Protein AF-A0A931XK48-F1 (afdb_monomer_lite)

Radius of gyration: 22.32 Å; chains: 1; bounding box: 54×26×49 Å

Structure (mmCIF, N/CA/C/O backbone):
data_AF-A0A931XK48-F1
#
_entry.id   AF-A0A931XK48-F1
#
loop_
_atom_site.group_PDB
_atom_site.id
_atom_site.type_symbol
_atom_site.label_atom_id
_atom_site.label_alt_id
_atom_site.label_comp_id
_atom_site.label_asym_id
_atom_site.label_entity_id
_atom_site.label_seq_id
_atom_site.pdbx_PDB_ins_code
_atom_site.Cartn_x
_atom_site.Cartn_y
_atom_site.Cartn_z
_atom_site.occupancy
_atom_site.B_iso_or_equiv
_atom_site.auth_seq_id
_atom_site.auth_comp_id
_atom_site.auth_asym_id
_atom_site.auth_atom_id
_atom_site.pdbx_PDB_model_num
ATOM 1 N N . MET A 1 1 ? -9.060 18.461 12.025 1.00 84.19 1 MET A N 1
ATOM 2 C CA . MET A 1 1 ? -10.507 18.438 11.707 1.00 84.19 1 MET A CA 1
ATOM 3 C C . MET A 1 1 ? -11.053 17.069 12.088 1.00 84.19 1 MET A C 1
ATOM 5 O O . MET A 1 1 ? -10.328 16.102 11.897 1.00 84.19 1 MET A O 1
ATOM 9 N N . ARG A 1 2 ? -12.255 16.970 12.671 1.00 87.12 2 ARG A N 1
ATOM 10 C CA . ARG A 1 2 ? -12.923 15.679 12.917 1.00 87.12 2 ARG A CA 1
ATOM 11 C C . ARG A 1 2 ? -13.995 15.474 11.850 1.00 87.12 2 ARG A C 1
ATOM 13 O O . ARG A 1 2 ? -14.747 16.405 11.585 1.00 87.12 2 ARG A O 1
ATOM 20 N N . THR A 1 3 ? -14.049 14.276 11.280 1.00 92.62 3 THR A N 1
ATOM 21 C CA . THR A 1 3 ? -15.016 13.890 10.248 1.00 92.62 3 THR A CA 1
ATOM 22 C C . THR A 1 3 ? -15.691 12.598 10.683 1.00 92.62 3 THR A C 1
ATOM 24 O O . THR A 1 3 ? -15.004 11.661 11.087 1.00 92.62 3 THR A O 1
ATOM 27 N N . ASN A 1 4 ? -17.019 12.549 10.603 1.00 92.12 4 ASN A N 1
ATOM 28 C CA . ASN A 1 4 ? -17.774 11.324 10.849 1.00 92.12 4 ASN A CA 1
ATOM 29 C C . ASN A 1 4 ? -17.864 10.526 9.545 1.00 92.12 4 ASN A C 1
ATOM 31 O O . ASN A 1 4 ? -18.203 11.084 8.504 1.00 92.12 4 ASN A O 1
ATOM 35 N N . VAL A 1 5 ? -17.563 9.232 9.612 1.00 91.00 5 VAL A N 1
ATOM 36 C CA . VAL A 1 5 ? -17.668 8.290 8.491 1.00 91.00 5 VAL A CA 1
ATOM 37 C C . VAL A 1 5 ? -18.609 7.159 8.877 1.00 91.00 5 VAL A C 1
ATOM 39 O O . VAL A 1 5 ? -18.612 6.719 10.026 1.00 91.00 5 VAL A O 1
ATOM 42 N N . ILE A 1 6 ? -19.420 6.716 7.921 1.00 94.88 6 ILE A N 1
ATOM 43 C CA . ILE A 1 6 ? -20.356 5.606 8.098 1.00 94.88 6 ILE A CA 1
ATOM 44 C C . ILE A 1 6 ? -19.694 4.364 7.513 1.00 94.88 6 ILE A C 1
ATOM 46 O O . ILE A 1 6 ? -19.253 4.384 6.365 1.00 94.88 6 ILE A O 1
ATOM 50 N N . LEU A 1 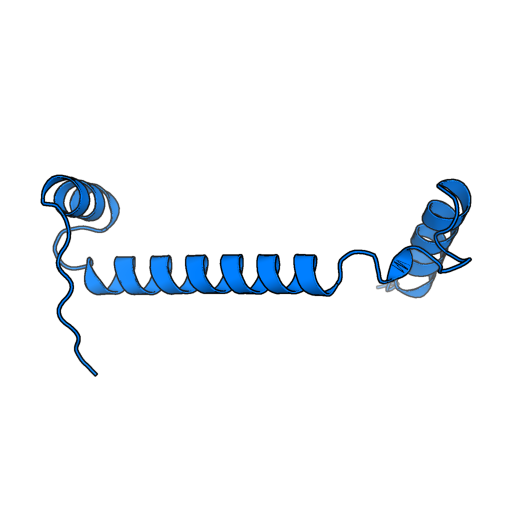7 ? -19.609 3.306 8.314 1.00 94.12 7 LEU A N 1
ATOM 51 C CA . LEU A 1 7 ? -19.052 2.016 7.925 1.00 94.12 7 LEU A CA 1
ATOM 52 C C . LEU A 1 7 ? -20.063 0.917 8.279 1.00 94.12 7 LEU A C 1
ATOM 54 O O . LEU A 1 7 ? -20.759 1.063 9.285 1.00 94.12 7 LEU A O 1
ATOM 58 N N . PRO A 1 8 ? -20.138 -0.162 7.486 1.00 97.69 8 PRO A N 1
ATOM 59 C CA . PRO A 1 8 ? -20.917 -1.348 7.828 1.00 97.69 8 PRO A CA 1
ATOM 60 C C . PRO A 1 8 ? -20.496 -1.976 9.168 1.00 97.69 8 PRO A C 1
ATOM 62 O O . PRO A 1 8 ? -19.317 -1.941 9.536 1.00 97.69 8 PRO A O 1
ATOM 65 N N . ASP A 1 9 ? -21.452 -2.564 9.890 1.00 97.12 9 ASP A N 1
ATOM 66 C CA . ASP A 1 9 ? -21.222 -3.144 11.223 1.00 97.12 9 ASP A CA 1
ATOM 67 C C . ASP A 1 9 ? -20.237 -4.321 11.200 1.00 97.12 9 ASP A C 1
ATOM 69 O O . ASP A 1 9 ? -19.415 -4.469 12.108 1.00 97.12 9 ASP A O 1
ATOM 73 N N . ASP A 1 10 ? -20.284 -5.139 10.149 1.00 97.88 10 ASP A N 1
ATOM 74 C CA . ASP A 1 10 ? -19.363 -6.253 9.922 1.00 97.88 10 ASP A CA 1
ATOM 75 C C . ASP A 1 10 ? -17.919 -5.760 9.770 1.00 97.88 10 ASP A C 1
ATOM 77 O O . ASP A 1 10 ? -17.018 -6.268 10.441 1.00 97.88 10 ASP A O 1
ATOM 81 N N . LEU A 1 11 ? -17.707 -4.697 8.991 1.00 96.31 11 LEU A N 1
ATOM 82 C CA . LEU A 1 11 ? -16.388 -4.090 8.824 1.00 96.31 11 LEU A CA 1
ATOM 83 C C . LEU A 1 11 ? -15.862 -3.497 10.138 1.00 96.31 11 LEU A C 1
ATOM 85 O O . LEU A 1 11 ? -14.686 -3.656 10.468 1.00 96.31 11 LEU A O 1
ATOM 89 N N . ILE A 1 12 ? -16.719 -2.836 10.923 1.00 95.00 12 ILE A N 1
ATOM 90 C CA . ILE A 1 12 ? -16.336 -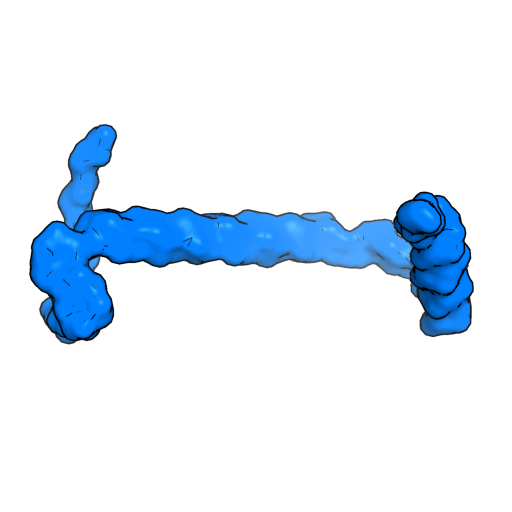2.327 12.248 1.00 95.00 12 ILE A CA 1
ATOM 91 C C . ILE A 1 12 ? -15.925 -3.483 13.167 1.00 95.00 12 ILE A C 1
ATOM 93 O O . ILE A 1 12 ? -14.908 -3.381 13.857 1.00 95.00 12 ILE A O 1
ATOM 97 N N . ALA A 1 13 ? -16.675 -4.587 13.159 1.00 96.50 13 ALA A N 1
ATOM 98 C CA . ALA A 1 13 ? -16.366 -5.761 13.967 1.00 96.50 13 ALA A CA 1
ATOM 99 C C . ALA A 1 13 ? -15.026 -6.404 13.573 1.00 96.50 13 ALA A C 1
ATOM 101 O O . ALA A 1 13 ? -14.287 -6.874 14.439 1.00 96.50 13 ALA A O 1
ATOM 102 N N . GLU A 1 14 ? -14.681 -6.417 12.286 1.00 97.12 14 GLU A N 1
ATOM 103 C CA . GLU A 1 14 ? -13.372 -6.884 11.820 1.00 97.12 14 GLU A CA 1
ATOM 104 C C . GLU A 1 14 ? -12.234 -5.960 12.253 1.00 97.12 14 GLU A C 1
ATOM 106 O O . GLU A 1 14 ? -11.233 -6.429 12.803 1.00 97.12 14 GLU A O 1
ATOM 111 N N . ILE A 1 15 ? -12.405 -4.645 12.091 1.00 95.88 15 ILE A N 1
ATOM 112 C CA . ILE A 1 15 ? -11.426 -3.652 12.551 1.00 95.88 15 ILE A CA 1
ATOM 113 C C . ILE A 1 15 ? -11.194 -3.796 14.058 1.00 95.88 15 ILE A C 1
ATOM 115 O O . ILE A 1 15 ? -10.055 -3.735 14.520 1.00 95.88 15 ILE A O 1
ATOM 119 N N . ASP A 1 16 ? -12.246 -4.042 14.833 1.00 96.06 16 ASP A N 1
ATOM 120 C CA . ASP A 1 16 ? -12.140 -4.242 16.276 1.00 96.06 16 ASP A CA 1
ATOM 121 C C . ASP A 1 16 ? -11.356 -5.488 16.662 1.00 96.06 16 ASP A C 1
ATOM 123 O O . ASP A 1 16 ? -10.605 -5.443 17.637 1.00 96.06 16 ASP A O 1
ATOM 127 N N . LYS A 1 17 ? -11.489 -6.582 15.908 1.00 96.69 17 LYS A N 1
ATOM 128 C CA . LYS A 1 17 ? -10.698 -7.800 16.140 1.00 96.69 17 LYS A CA 1
ATOM 129 C C . LYS A 1 17 ? -9.207 -7.560 15.903 1.00 96.69 17 LYS A C 1
ATOM 131 O O . LYS A 1 17 ? -8.387 -8.153 16.597 1.00 96.69 17 LYS A O 1
ATOM 136 N N . ILE A 1 18 ? -8.859 -6.699 14.945 1.00 96.00 18 ILE A N 1
ATOM 137 C CA . ILE A 1 18 ? -7.469 -6.433 14.546 1.00 96.00 18 ILE A CA 1
ATOM 138 C C . ILE A 1 18 ? -6.836 -5.340 15.417 1.00 96.00 18 ILE A C 1
ATOM 140 O O . ILE A 1 18 ? -5.760 -5.521 15.982 1.00 96.00 18 ILE A O 1
ATOM 144 N N . ALA A 1 19 ? -7.494 -4.188 15.522 1.00 93.88 19 ALA A N 1
ATOM 145 C CA . ALA A 1 19 ? -6.953 -2.988 16.156 1.00 93.88 19 ALA A CA 1
ATOM 146 C C . ALA A 1 19 ? -7.459 -2.778 17.593 1.00 93.88 19 ALA A C 1
ATOM 148 O O . ALA A 1 19 ? -6.817 -2.079 18.385 1.00 93.88 19 ALA A O 1
ATOM 149 N N . GLY A 1 20 ? -8.603 -3.368 17.945 1.00 91.81 20 GLY A N 1
ATOM 150 C CA . GLY A 1 20 ? -9.327 -3.105 19.185 1.00 91.81 20 GLY A CA 1
ATOM 151 C C . GLY A 1 20 ? -10.265 -1.897 19.087 1.00 91.81 20 GLY A C 1
ATOM 152 O O . GLY A 1 20 ? -9.948 -0.877 18.470 1.00 91.81 20 GLY A O 1
ATOM 153 N N . ALA A 1 21 ? -11.391 -1.963 19.804 1.00 87.81 21 ALA A N 1
ATOM 154 C CA . ALA A 1 21 ? -12.484 -0.982 19.735 1.00 87.81 21 ALA A CA 1
ATOM 155 C C . ALA A 1 21 ? -12.093 0.485 20.000 1.00 87.81 21 ALA A C 1
ATOM 157 O O . ALA A 1 21 ? -12.766 1.406 19.541 1.00 87.81 21 ALA A O 1
ATOM 158 N N . ARG A 1 22 ? -10.987 0.737 20.716 1.00 91.06 22 ARG A N 1
ATOM 159 C CA . ARG A 1 22 ? -10.500 2.097 21.026 1.00 91.06 22 ARG A CA 1
ATOM 160 C C . ARG A 1 22 ? -9.480 2.649 20.026 1.00 91.06 22 ARG A C 1
ATOM 162 O O . ARG A 1 22 ? -9.071 3.797 20.170 1.00 91.06 22 ARG A O 1
ATOM 169 N N . LYS A 1 23 ? -9.046 1.862 19.034 1.00 93.81 23 LYS A N 1
ATOM 170 C CA . LYS A 1 23 ? -8.001 2.260 18.071 1.00 93.81 23 LYS A CA 1
ATOM 171 C C . LYS A 1 23 ? -8.509 2.407 16.635 1.00 93.81 23 LYS A C 1
ATOM 173 O O . LYS A 1 23 ? -7.702 2.611 15.734 1.00 93.81 23 LYS A O 1
ATOM 178 N N . ARG A 1 24 ? -9.831 2.389 16.422 1.00 92.25 24 ARG A N 1
ATOM 179 C CA . ARG A 1 24 ? -10.464 2.505 15.095 1.00 92.25 24 ARG A CA 1
ATOM 180 C C . ARG A 1 24 ? -9.997 3.730 14.308 1.00 92.25 24 ARG A C 1
ATOM 182 O O . ARG A 1 24 ? -9.626 3.596 13.152 1.00 92.25 24 ARG A O 1
ATOM 189 N N . SER A 1 25 ? -9.956 4.915 14.927 1.00 92.44 25 SER A N 1
ATOM 190 C CA . SER A 1 25 ? -9.508 6.137 14.237 1.00 92.44 25 SER A CA 1
ATOM 191 C C . SER A 1 25 ? -8.062 6.040 13.756 1.00 92.44 25 SER A C 1
ATOM 193 O O . SER A 1 25 ? -7.773 6.452 12.640 1.00 92.44 25 SER A O 1
ATOM 195 N N . LYS A 1 26 ? -7.173 5.464 14.574 1.00 94.38 26 LYS A N 1
ATOM 196 C CA . LYS A 1 26 ? -5.768 5.267 14.206 1.00 94.38 26 LYS A CA 1
ATOM 197 C C . LYS A 1 26 ? -5.634 4.244 13.076 1.00 94.38 26 LYS A C 1
ATOM 199 O O . LYS A 1 26 ? -4.933 4.503 12.110 1.00 94.38 26 LYS A O 1
ATOM 204 N N . PHE A 1 27 ? -6.358 3.130 13.175 1.00 95.81 27 PHE A N 1
ATOM 205 C CA . PHE A 1 27 ? -6.379 2.102 12.136 1.00 95.81 27 PHE A CA 1
ATOM 206 C C . PHE A 1 27 ? -6.857 2.659 10.789 1.00 95.81 27 PHE A C 1
ATOM 208 O O . PHE A 1 27 ? -6.219 2.439 9.766 1.00 95.81 27 PHE A O 1
ATOM 215 N N . LEU A 1 28 ? -7.953 3.424 10.790 1.00 95.12 28 LEU A N 1
ATOM 216 C CA . LEU A 1 28 ? -8.485 4.048 9.578 1.00 95.12 28 LEU A CA 1
ATOM 217 C C . LEU A 1 28 ? -7.530 5.097 9.002 1.00 95.12 28 LEU A C 1
ATOM 219 O O . LEU A 1 28 ? -7.420 5.201 7.785 1.00 95.12 28 LEU A O 1
ATOM 223 N N . GLU A 1 29 ? -6.839 5.866 9.847 1.00 95.81 29 GLU A N 1
ATOM 224 C CA . GLU A 1 29 ? -5.825 6.816 9.387 1.00 95.81 29 GLU A CA 1
ATOM 225 C C . GLU A 1 29 ? -4.668 6.103 8.677 1.00 95.81 29 GLU A C 1
ATOM 227 O O . GLU A 1 29 ? -4.310 6.490 7.566 1.00 95.81 29 GLU A O 1
ATOM 232 N N . GLU A 1 30 ? -4.101 5.069 9.300 1.00 97.00 30 GLU A N 1
ATOM 233 C CA . GLU A 1 30 ? -2.997 4.286 8.732 1.00 97.00 30 GLU A CA 1
ATOM 234 C C . GLU A 1 30 ? -3.428 3.624 7.415 1.00 97.00 30 GLU A C 1
ATOM 236 O O . GLU A 1 30 ? -2.806 3.855 6.380 1.00 97.00 30 GLU A O 1
ATOM 241 N N . ALA A 1 31 ? -4.573 2.936 7.406 1.00 96.88 31 ALA A N 1
ATOM 242 C CA . ALA A 1 31 ? -5.107 2.299 6.203 1.00 96.88 31 ALA A CA 1
ATOM 243 C C . ALA A 1 31 ? -5.382 3.302 5.067 1.00 96.88 31 ALA A C 1
ATOM 245 O O . ALA A 1 31 ? -5.107 3.020 3.897 1.00 96.88 31 ALA A O 1
ATOM 246 N N . ALA A 1 32 ? -5.907 4.489 5.388 1.00 96.94 32 ALA A N 1
ATOM 247 C CA . ALA A 1 32 ? -6.143 5.530 4.394 1.00 96.94 32 ALA A CA 1
ATOM 248 C C . ALA A 1 32 ? -4.829 6.080 3.824 1.00 96.94 32 ALA A C 1
ATOM 250 O O . ALA A 1 32 ? -4.740 6.296 2.615 1.00 96.94 32 ALA A O 1
ATOM 251 N N . ARG A 1 33 ? -3.804 6.292 4.661 1.00 98.06 33 ARG A N 1
ATOM 252 C CA . ARG A 1 33 ? -2.477 6.740 4.208 1.00 98.06 33 ARG A CA 1
ATOM 253 C C . ARG A 1 33 ? -1.849 5.723 3.260 1.00 98.06 33 ARG A C 1
ATOM 255 O O . ARG A 1 33 ? -1.460 6.110 2.158 1.00 98.06 33 ARG A O 1
ATOM 262 N N . ASP A 1 34 ? -1.854 4.450 3.640 1.00 98.00 34 ASP A N 1
ATOM 263 C CA . ASP A 1 34 ? -1.299 3.360 2.833 1.00 98.00 34 ASP A CA 1
ATOM 264 C C . ASP A 1 34 ? -2.026 3.233 1.488 1.00 98.00 34 ASP A C 1
ATOM 266 O O . ASP A 1 34 ? -1.402 3.091 0.427 1.00 98.00 34 ASP A O 1
ATOM 270 N N . ARG A 1 35 ? -3.364 3.349 1.500 1.00 97.94 35 ARG A N 1
ATOM 271 C CA . ARG A 1 35 ? -4.146 3.320 0.261 1.00 97.94 35 ARG A CA 1
ATOM 272 C C . ARG A 1 35 ? -3.834 4.521 -0.625 1.00 97.94 35 ARG A C 1
ATOM 274 O O . ARG A 1 35 ? -3.628 4.336 -1.819 1.00 97.94 35 ARG A O 1
ATOM 281 N N . ILE A 1 36 ? -3.762 5.729 -0.065 1.00 98.50 36 ILE A N 1
ATOM 282 C CA . ILE A 1 36 ? -3.432 6.945 -0.824 1.00 98.50 36 ILE A CA 1
ATOM 283 C C . ILE A 1 36 ? -2.042 6.837 -1.458 1.00 98.50 36 ILE A C 1
ATOM 285 O O . ILE A 1 36 ? -1.869 7.241 -2.607 1.00 98.50 36 ILE A O 1
ATOM 289 N N . GLU A 1 37 ? -1.049 6.317 -0.739 1.00 98.06 37 GLU A N 1
ATOM 290 C CA . GLU A 1 37 ? 0.294 6.117 -1.291 1.00 98.06 37 GLU A CA 1
ATOM 291 C C . GLU A 1 37 ? 0.281 5.118 -2.453 1.00 98.06 37 GLU A C 1
ATOM 293 O O . GLU A 1 37 ? 0.844 5.398 -3.514 1.00 98.06 37 GLU A O 1
ATOM 298 N N . SER A 1 38 ? -0.447 4.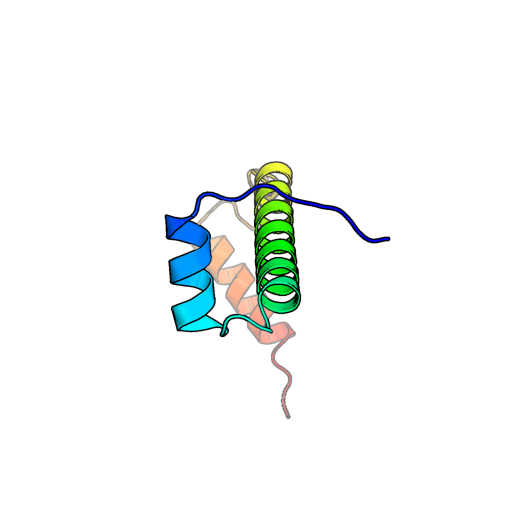012 -2.297 1.00 97.94 38 SER A N 1
ATOM 299 C CA . SER A 1 38 ? -0.626 3.014 -3.356 1.00 97.94 38 SER A CA 1
ATOM 300 C C . SER A 1 38 ? -1.283 3.605 -4.610 1.00 97.94 38 SER A C 1
ATOM 302 O O . SER A 1 38 ? -0.820 3.357 -5.723 1.00 97.94 38 SER A O 1
ATOM 304 N N . GLU A 1 39 ? -2.325 4.427 -4.448 1.00 98.38 39 GLU A N 1
ATOM 305 C CA . GLU A 1 39 ? -2.997 5.112 -5.564 1.00 98.38 39 GLU A CA 1
ATOM 306 C C . GLU A 1 39 ? -2.070 6.110 -6.265 1.00 98.38 39 GLU A C 1
ATOM 308 O O . GLU A 1 39 ? -1.999 6.144 -7.492 1.00 98.38 39 GLU A O 1
ATOM 313 N N . LYS A 1 40 ? -1.298 6.894 -5.500 1.00 98.06 40 LYS A N 1
ATOM 314 C CA . LYS A 1 40 ? -0.307 7.825 -6.064 1.00 98.06 40 LYS A CA 1
ATOM 315 C C . LYS A 1 40 ? 0.764 7.095 -6.864 1.00 98.06 40 LYS A C 1
ATOM 317 O O . LYS A 1 40 ? 1.167 7.578 -7.921 1.00 98.06 40 LYS A O 1
ATOM 322 N N . LEU A 1 41 ? 1.231 5.950 -6.369 1.00 97.62 41 LEU A N 1
ATOM 323 C CA . LEU A 1 41 ? 2.207 5.132 -7.079 1.00 97.62 41 LEU A CA 1
ATOM 324 C C . LEU A 1 41 ? 1.620 4.574 -8.382 1.00 97.62 41 LEU A C 1
ATOM 326 O O . LEU A 1 41 ? 2.287 4.611 -9.415 1.00 97.62 41 LEU A O 1
ATOM 330 N N . MET A 1 42 ? 0.371 4.103 -8.352 1.00 97.69 42 MET A N 1
ATOM 331 C CA . MET A 1 42 ? -0.318 3.611 -9.546 1.00 97.69 42 MET A CA 1
ATOM 332 C C . MET A 1 42 ? -0.491 4.712 -10.598 1.00 97.69 42 MET A C 1
ATOM 334 O O . MET A 1 42 ? -0.136 4.522 -11.760 1.00 97.69 42 MET A O 1
ATOM 338 N N . ASP A 1 43 ? -0.955 5.891 -10.185 1.00 98.00 43 ASP A N 1
ATOM 339 C CA . ASP A 1 43 ? -1.082 7.063 -11.057 1.00 98.00 43 ASP A CA 1
ATOM 340 C C . ASP A 1 43 ? 0.275 7.479 -11.652 1.00 98.00 43 ASP A C 1
ATOM 342 O O . ASP A 1 43 ? 0.380 7.767 -12.846 1.00 98.00 43 ASP A O 1
ATOM 346 N N . ALA A 1 44 ? 1.350 7.435 -10.858 1.00 97.44 44 ALA A N 1
ATOM 347 C CA . ALA A 1 44 ? 2.699 7.688 -11.352 1.00 97.44 44 ALA A CA 1
ATOM 348 C C . ALA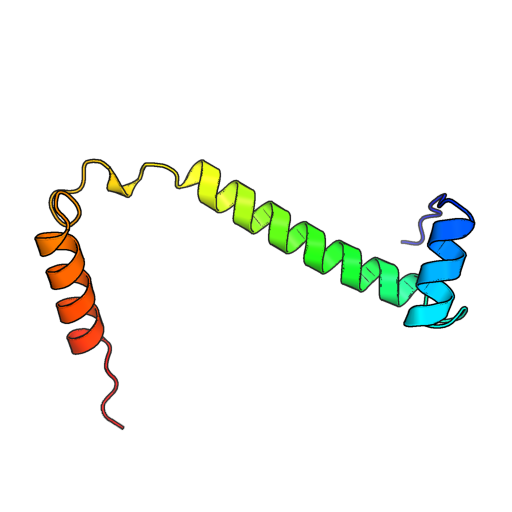 A 1 44 ? 3.134 6.664 -12.415 1.00 97.44 44 ALA A C 1
ATOM 350 O O . ALA A 1 44 ? 3.739 7.053 -13.417 1.00 97.44 44 ALA A O 1
ATOM 351 N N . PHE A 1 45 ? 2.811 5.377 -12.243 1.00 95.88 45 PHE A N 1
ATOM 352 C CA . PHE A 1 45 ? 3.098 4.351 -13.249 1.00 95.88 45 PHE A CA 1
ATOM 353 C C . PHE A 1 45 ? 2.307 4.555 -14.539 1.00 95.88 45 PHE A C 1
ATOM 355 O O . PHE A 1 45 ? 2.896 4.455 -15.617 1.00 95.88 45 PHE A O 1
ATOM 362 N N . GLU A 1 46 ? 1.017 4.881 -14.451 1.00 96.94 46 GLU A N 1
ATOM 363 C CA . GLU A 1 46 ? 0.207 5.169 -15.640 1.00 96.94 46 GLU A CA 1
ATOM 364 C C . GLU A 1 46 ? 0.715 6.415 -16.374 1.00 96.94 46 GLU A C 1
ATOM 366 O O . GLU A 1 46 ? 0.886 6.386 -17.592 1.00 96.94 46 GLU A O 1
ATOM 371 N N . LYS A 1 47 ? 1.081 7.480 -15.650 1.00 96.44 47 LYS A N 1
ATOM 372 C CA . LYS A 1 47 ? 1.690 8.684 -16.245 1.00 96.44 47 LYS A CA 1
ATOM 373 C C . LYS A 1 47 ? 3.054 8.415 -16.877 1.00 96.44 47 LYS A C 1
ATOM 375 O O . LYS A 1 47 ? 3.379 8.993 -17.911 1.00 96.44 47 LYS A O 1
ATOM 380 N N . ALA A 1 48 ? 3.863 7.545 -16.276 1.00 95.00 48 ALA A N 1
ATOM 381 C CA . ALA A 1 48 ? 5.176 7.165 -16.798 1.00 95.00 48 ALA A CA 1
ATOM 382 C C . ALA A 1 48 ? 5.100 6.103 -17.910 1.00 95.00 48 ALA A C 1
ATOM 384 O O . ALA A 1 48 ? 6.127 5.734 -18.496 1.00 95.00 48 ALA A O 1
ATOM 385 N N . ARG A 1 49 ? 3.909 5.578 -18.209 1.00 94.62 49 ARG A N 1
ATOM 386 C CA . ARG A 1 49 ? 3.734 4.475 -19.148 1.00 94.62 49 ARG A CA 1
ATOM 387 C C . ARG A 1 49 ? 4.279 4.843 -20.522 1.00 94.62 49 ARG A C 1
ATOM 389 O O . ARG A 1 49 ? 3.869 5.802 -21.163 1.00 94.62 49 ARG A O 1
ATOM 396 N N . GLY A 1 50 ? 5.221 4.034 -20.998 1.00 92.06 50 GLY A N 1
ATOM 397 C CA . GLY A 1 50 ? 5.816 4.212 -22.321 1.00 92.06 50 GLY A CA 1
ATOM 398 C C . GLY A 1 50 ? 6.886 5.302 -22.417 1.00 92.06 50 GLY A C 1
ATOM 399 O O . GLY A 1 50 ? 7.446 5.453 -23.500 1.00 92.06 50 GLY A O 1
ATOM 400 N N . ILE A 1 51 ? 7.261 5.979 -21.322 1.00 94.06 51 ILE A N 1
ATOM 401 C CA . ILE A 1 51 ? 8.323 7.006 -21.335 1.00 94.06 51 ILE A CA 1
ATOM 402 C C . ILE A 1 51 ? 9.661 6.477 -21.882 1.00 94.06 51 ILE A C 1
ATOM 404 O O . ILE A 1 51 ? 10.419 7.208 -22.512 1.00 94.06 51 ILE A O 1
ATOM 408 N N . LEU A 1 52 ? 9.933 5.179 -21.705 1.00 91.06 52 LEU A N 1
ATOM 409 C CA . LEU A 1 52 ? 11.149 4.516 -22.189 1.00 91.06 52 LEU A CA 1
ATOM 410 C C . LEU A 1 52 ? 10.975 3.794 -23.535 1.00 91.06 52 LEU A C 1
ATOM 412 O O . LEU A 1 52 ? 11.933 3.199 -24.027 1.00 91.06 52 LEU A O 1
ATOM 416 N N . LYS A 1 53 ? 9.777 3.813 -24.139 1.00 90.12 53 LYS A N 1
ATOM 417 C CA . LYS A 1 53 ? 9.431 2.979 -25.308 1.00 90.12 53 LYS A CA 1
ATOM 418 C C . LYS A 1 53 ? 10.347 3.229 -26.509 1.00 90.12 53 LYS A C 1
ATOM 420 O O . LYS A 1 53 ? 10.737 2.281 -27.180 1.00 90.12 53 LYS A O 1
ATOM 425 N N . ASN A 1 54 ? 10.694 4.490 -26.756 1.00 93.31 54 ASN A N 1
ATOM 426 C CA . ASN A 1 54 ? 11.486 4.902 -27.918 1.00 93.31 54 ASN A CA 1
ATOM 427 C C . ASN A 1 54 ? 12.961 5.163 -27.577 1.00 93.31 54 ASN A C 1
ATOM 429 O O . ASN A 1 54 ? 13.714 5.642 -28.421 1.00 93.31 54 ASN A O 1
ATOM 433 N N . ASP A 1 55 ? 13.391 4.870 -26.348 1.00 93.75 55 ASP A N 1
ATOM 434 C CA . ASP A 1 55 ? 14.765 5.111 -25.926 1.00 93.75 55 ASP A CA 1
ATOM 435 C C . ASP A 1 55 ? 15.702 4.018 -26.482 1.00 93.75 55 ASP A C 1
ATOM 437 O O . ASP A 1 55 ? 15.554 2.831 -26.152 1.00 93.75 55 ASP A O 1
ATOM 441 N N . PRO A 1 56 ? 16.730 4.379 -27.275 1.00 93.88 56 PRO A N 1
ATOM 442 C CA . PRO A 1 56 ? 17.653 3.411 -27.859 1.00 93.88 56 PRO A CA 1
ATOM 443 C C . PRO A 1 56 ? 18.411 2.558 -26.836 1.00 93.88 56 PRO A C 1
ATOM 445 O O . PRO A 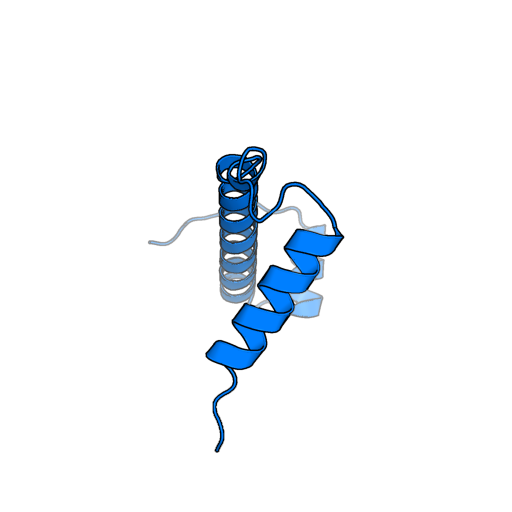1 56 ? 18.884 1.475 -27.202 1.00 93.88 56 PRO A O 1
ATOM 448 N N . ARG A 1 57 ? 18.543 3.018 -25.581 1.00 93.00 57 ARG A N 1
ATOM 449 C CA . ARG A 1 57 ? 19.165 2.292 -24.458 1.00 93.00 57 ARG A CA 1
ATOM 450 C C . ARG A 1 57 ? 18.297 1.134 -23.969 1.00 93.00 57 ARG A C 1
ATOM 452 O O . ARG A 1 57 ? 18.833 0.161 -23.442 1.00 93.00 57 ARG A O 1
ATOM 459 N N . PHE A 1 58 ? 16.986 1.208 -24.188 1.00 93.81 58 PHE A N 1
ATOM 460 C CA . PHE A 1 58 ? 16.007 0.219 -23.732 1.00 93.81 58 PHE A CA 1
ATOM 461 C C . PHE A 1 58 ? 15.359 -0.575 -24.881 1.00 93.81 58 PHE A C 1
ATOM 463 O O . PHE A 1 58 ? 14.546 -1.459 -24.633 1.00 93.81 58 PHE A O 1
ATOM 470 N N . ALA A 1 59 ? 15.788 -0.350 -26.128 1.00 93.12 59 ALA A N 1
ATOM 471 C CA . ALA A 1 59 ? 15.224 -0.977 -27.329 1.00 93.12 59 ALA A CA 1
ATOM 472 C C . ALA A 1 59 ? 15.309 -2.518 -27.386 1.00 93.12 59 ALA A C 1
ATOM 474 O O . ALA A 1 59 ? 14.539 -3.148 -28.104 1.00 93.12 59 ALA A O 1
ATOM 475 N N . THR A 1 60 ? 16.248 -3.156 -26.671 1.00 94.50 60 THR A N 1
ATOM 476 C CA . THR A 1 60 ? 16.340 -4.628 -26.614 1.00 94.50 60 THR A CA 1
ATOM 477 C C . THR A 1 60 ? 16.679 -5.124 -25.215 1.00 94.50 60 THR A C 1
ATOM 479 O O . THR A 1 60 ? 17.365 -4.448 -24.445 1.00 94.50 60 THR A O 1
ATOM 482 N N . ARG A 1 61 ? 16.301 -6.374 -24.907 1.00 94.12 61 ARG A N 1
ATOM 483 C CA . ARG A 1 61 ? 16.656 -7.039 -23.636 1.00 94.12 61 ARG A CA 1
ATOM 484 C C . ARG A 1 61 ? 18.166 -7.039 -23.363 1.00 94.12 61 ARG A C 1
ATOM 486 O O . ARG A 1 61 ? 18.583 -6.976 -22.210 1.00 94.12 61 ARG A O 1
ATOM 493 N N . ALA A 1 62 ? 19.001 -7.133 -24.400 1.00 97.00 62 ALA A N 1
ATOM 494 C CA . ALA A 1 62 ? 20.457 -7.076 -24.258 1.00 97.00 62 ALA A CA 1
ATOM 495 C C . ALA A 1 62 ? 20.936 -5.679 -23.830 1.00 97.00 62 ALA A C 1
ATOM 497 O O . ALA A 1 62 ? 21.770 -5.567 -22.932 1.00 97.00 62 ALA A O 1
ATOM 498 N N . LYS A 1 63 ? 20.369 -4.618 -24.417 1.00 96.06 63 LYS A N 1
ATOM 499 C CA . LYS A 1 63 ? 20.699 -3.234 -24.055 1.00 96.06 63 LYS A CA 1
ATOM 500 C C . LYS A 1 63 ? 20.194 -2.861 -22.660 1.00 96.06 63 LYS A C 1
ATOM 502 O O . LYS A 1 63 ? 20.955 -2.272 -21.901 1.00 96.06 63 LYS A O 1
ATOM 507 N N . VAL A 1 64 ? 18.999 -3.318 -22.275 1.00 95.00 64 VAL A N 1
ATOM 508 C CA . VAL A 1 64 ? 18.484 -3.180 -20.899 1.00 95.00 64 VAL A CA 1
ATOM 509 C C . VAL A 1 64 ? 19.439 -3.840 -19.898 1.00 95.00 64 VAL A C 1
ATOM 511 O O . VAL A 1 64 ? 19.845 -3.213 -18.923 1.00 95.00 64 VAL A O 1
ATOM 514 N N . ARG A 1 65 ? 19.873 -5.084 -20.155 1.00 96.25 65 ARG A N 1
ATOM 515 C CA . ARG A 1 65 ? 20.847 -5.777 -19.291 1.00 96.25 65 ARG A CA 1
ATOM 516 C C . ARG A 1 65 ? 22.184 -5.041 -19.213 1.00 96.25 65 ARG A C 1
ATOM 518 O O . ARG A 1 65 ? 22.736 -4.919 -18.121 1.00 96.25 65 ARG A O 1
ATOM 525 N N . LYS A 1 66 ? 22.686 -4.530 -20.344 1.00 96.31 66 LYS A N 1
ATOM 526 C CA . LYS A 1 66 ? 23.899 -3.700 -20.384 1.00 96.31 66 LYS A CA 1
ATOM 527 C C . LYS A 1 66 ? 23.729 -2.453 -19.513 1.00 96.31 66 LYS A C 1
ATOM 529 O O . LYS A 1 66 ? 24.566 -2.221 -18.651 1.00 96.31 66 LYS A O 1
ATOM 534 N N . TYR A 1 67 ? 22.625 -1.724 -19.674 1.00 94.75 67 TYR A N 1
ATOM 535 C CA . TYR A 1 67 ? 22.310 -0.544 -18.871 1.00 94.75 67 TYR A CA 1
ATOM 536 C C . TYR A 1 67 ? 22.289 -0.861 -17.371 1.00 94.75 67 TYR A C 1
ATOM 538 O O .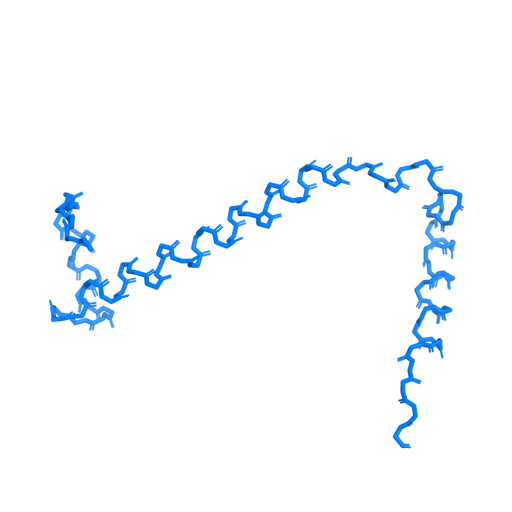 TYR A 1 67 ? 22.968 -0.185 -16.606 1.00 94.75 67 TYR A O 1
ATOM 546 N N . ILE A 1 68 ? 21.582 -1.917 -16.946 1.00 94.25 68 ILE A N 1
ATOM 547 C CA . ILE A 1 68 ? 21.501 -2.313 -15.529 1.00 94.25 68 ILE A CA 1
ATOM 548 C C . ILE A 1 68 ? 22.886 -2.666 -14.977 1.00 94.25 68 ILE A C 1
ATOM 550 O O . ILE A 1 68 ? 23.238 -2.239 -13.878 1.00 94.25 68 ILE A O 1
ATOM 554 N N . ARG A 1 69 ? 23.685 -3.436 -15.725 1.00 94.69 69 ARG A N 1
ATOM 555 C CA . ARG A 1 69 ? 25.049 -3.804 -15.321 1.00 94.69 69 ARG A CA 1
ATOM 556 C C . ARG A 1 69 ? 25.933 -2.569 -15.161 1.00 94.69 69 ARG A C 1
ATOM 558 O O . ARG A 1 69 ? 26.609 -2.435 -14.145 1.00 94.69 69 ARG A O 1
ATOM 565 N N . ASP A 1 70 ? 25.911 -1.674 -16.143 1.00 94.94 70 ASP A N 1
ATOM 566 C CA . ASP A 1 70 ? 26.740 -0.469 -16.152 1.00 94.94 70 ASP A CA 1
ATOM 567 C C . ASP A 1 70 ? 26.296 0.498 -15.035 1.00 94.94 70 ASP A C 1
ATOM 569 O O . ASP A 1 70 ? 27.137 1.057 -14.329 1.00 94.94 70 ASP A O 1
ATOM 573 N N . PHE A 1 71 ? 24.984 0.613 -14.795 1.00 93.69 71 PHE A N 1
ATOM 574 C CA . PHE A 1 71 ? 24.406 1.367 -13.681 1.00 93.69 71 PHE A CA 1
ATOM 575 C C . PHE A 1 71 ? 24.838 0.802 -12.323 1.00 93.69 71 PHE A C 1
ATOM 577 O O . PHE A 1 71 ? 25.300 1.559 -11.473 1.00 93.69 71 PHE A O 1
ATOM 584 N N . ARG A 1 72 ? 24.751 -0.519 -12.118 1.00 91.62 72 ARG A N 1
ATOM 585 C CA . ARG A 1 72 ? 25.198 -1.171 -10.874 1.00 91.62 72 ARG A CA 1
ATOM 586 C C . ARG A 1 72 ? 26.691 -0.990 -10.638 1.00 91.62 72 ARG A C 1
ATOM 588 O O . ARG A 1 72 ? 27.077 -0.717 -9.516 1.00 91.62 72 ARG A O 1
ATOM 595 N N . ARG A 1 73 ? 27.523 -1.083 -11.681 1.00 92.50 73 ARG A N 1
ATOM 596 C CA . ARG A 1 73 ? 28.975 -0.861 -11.568 1.00 92.50 73 ARG A CA 1
ATOM 597 C C . ARG A 1 73 ? 29.315 0.585 -11.207 1.00 92.50 73 ARG A C 1
ATOM 599 O O . ARG A 1 73 ? 30.272 0.825 -10.487 1.00 92.50 73 ARG A O 1
ATOM 606 N N . LYS A 1 74 ? 28.558 1.549 -11.739 1.00 92.00 74 LYS A N 1
ATOM 607 C CA . LYS A 1 74 ? 28.765 2.976 -11.456 1.00 92.00 74 LYS A CA 1
ATOM 608 C C . LYS A 1 74 ? 28.305 3.361 -10.047 1.00 92.00 74 LYS A C 1
ATOM 610 O O . LYS A 1 74 ? 28.924 4.219 -9.436 1.00 92.00 74 LYS A O 1
ATOM 615 N N . ASN A 1 75 ? 27.228 2.741 -9.562 1.00 88.94 75 ASN A N 1
ATOM 616 C CA . ASN A 1 75 ? 26.604 3.061 -8.275 1.00 88.94 75 ASN A CA 1
ATOM 617 C C . ASN A 1 75 ? 26.923 2.047 -7.166 1.00 88.94 75 ASN A C 1
ATOM 619 O O . ASN A 1 75 ? 26.394 2.168 -6.064 1.00 88.94 75 ASN A O 1
ATOM 623 N N . SER A 1 76 ? 27.759 1.037 -7.426 1.00 78.81 76 SER A N 1
ATOM 624 C CA . SER A 1 76 ? 28.294 0.190 -6.366 1.00 78.81 76 SER A CA 1
ATOM 625 C C . SER A 1 76 ? 29.240 1.042 -5.532 1.00 78.81 76 SER A C 1
ATOM 627 O O . SER A 1 76 ? 30.382 1.278 -5.931 1.00 78.81 76 SER A O 1
ATOM 629 N N . TYR A 1 77 ? 28.759 1.522 -4.390 1.00 65.12 77 TYR A N 1
ATOM 630 C CA . TYR A 1 77 ? 29.635 2.032 -3.351 1.00 65.12 77 TYR A CA 1
ATOM 631 C C . TYR A 1 77 ? 30.565 0.890 -2.930 1.00 65.12 77 TYR A C 1
ATOM 633 O O . TYR A 1 77 ? 30.108 -0.164 -2.487 1.00 65.12 77 TYR A O 1
ATOM 641 N N . ARG A 1 78 ? 31.872 1.076 -3.131 1.00 57.66 78 ARG A N 1
ATOM 642 C CA . ARG A 1 78 ? 32.874 0.323 -2.378 1.00 57.66 78 ARG A CA 1
ATOM 643 C C . ARG A 1 78 ? 32.888 0.944 -0.985 1.00 57.66 78 ARG A C 1
ATOM 645 O O . ARG A 1 78 ? 33.212 2.124 -0.877 1.00 57.66 78 ARG A O 1
ATOM 652 N N . PHE A 1 79 ? 32.440 0.182 0.009 1.00 50.53 79 PHE A N 1
ATOM 653 C CA . PHE A 1 79 ? 32.754 0.468 1.405 1.00 50.53 79 PHE A CA 1
ATOM 654 C C . PHE A 1 79 ? 34.264 0.352 1.619 1.00 50.53 79 PHE A C 1
ATOM 656 O O . PHE A 1 79 ? 34.875 -0.511 0.941 1.00 50.53 79 PHE A O 1
#

Foldseek 3Di:
DDDDDDDDPVVLVVCCVVQNNVCSVVVVVVVVVVVVVVVVVVVVCVVCPCVCVPPPCPVDPVSVVVVVVVVCVVPPDDD

Secondary structure (DSSP, 8-state):
--------HHHHHHHHHHH-TT-HHHHHHHHHHHHHHHHHHHHHHHHTTTTTTT-TTTSSHHHHHHHHHHHHHHH----

pLDDT: mean 93.1, std 7.83, range [50.53, 98.5]

Sequence (79 aa):
MRTNVILPDDLIAEIDKIAGARKRSKFLEEAARDRIESEKLMDAFEKARGILKNDPRFATRAKVRKYIRDFRRKNSYRF